Protein AF-A0A844MIB3-F1 (afdb_monomer_lite)

Radius of gyration: 24.52 Å; chains: 1; bounding box: 45×28×75 Å

Foldseek 3Di:
DDWKKKKKKKFPKWKFAPVHPDIDDDDIDMDIDTPPDDDDDDDDDDPRPHDMDIDTDMDIDIPDDPDPDDPDDDDDDDDDPPPPPPPPDPVNVVVVVVVVVVVVVVVVVVVD

Structure (mmCIF, N/CA/C/O backbone):
data_AF-A0A844MIB3-F1
#
_entry.id   AF-A0A844MIB3-F1
#
loop_
_atom_site.group_PDB
_atom_site.id
_atom_site.type_symbol
_atom_site.label_atom_id
_atom_site.label_alt_id
_atom_site.label_comp_id
_atom_site.label_asym_id
_atom_site.label_entity_id
_atom_site.label_seq_id
_atom_site.pdbx_PDB_ins_code
_atom_site.Cartn_x
_atom_site.Cartn_y
_atom_site.Cartn_z
_atom_site.occupancy
_atom_site.B_iso_or_equiv
_atom_site.auth_seq_id
_atom_site.auth_comp_id
_atom_site.auth_asym_id
_atom_site.auth_atom_id
_atom_site.pdbx_PDB_model_num
ATOM 1 N N . MET A 1 1 ? 22.472 7.665 -23.295 1.00 45.53 1 MET A N 1
ATOM 2 C CA . MET A 1 1 ? 21.955 7.874 -21.925 1.00 45.53 1 MET A CA 1
ATOM 3 C C . MET A 1 1 ? 20.709 7.015 -21.770 1.00 45.53 1 MET A C 1
ATOM 5 O O . MET A 1 1 ? 19.685 7.344 -22.356 1.00 45.53 1 MET A O 1
ATOM 9 N N . LEU A 1 2 ? 20.836 5.861 -21.110 1.00 48.91 2 LEU A N 1
ATOM 10 C CA . LEU A 1 2 ? 19.750 4.889 -20.956 1.00 48.91 2 LEU A CA 1
ATOM 11 C C . LEU A 1 2 ? 18.713 5.464 -19.976 1.00 48.91 2 LEU A C 1
ATOM 13 O O . LEU A 1 2 ? 19.056 5.804 -18.843 1.00 48.91 2 LEU A O 1
ATOM 17 N N . ARG A 1 3 ? 17.465 5.656 -20.417 1.00 53.91 3 ARG A N 1
ATOM 18 C CA . ARG A 1 3 ? 16.380 6.101 -19.532 1.00 53.91 3 ARG A CA 1
ATOM 19 C C . ARG A 1 3 ? 15.891 4.890 -18.749 1.00 53.91 3 ARG A C 1
ATOM 21 O O . ARG A 1 3 ? 15.080 4.135 -19.262 1.00 53.91 3 ARG A O 1
ATOM 28 N N . ILE A 1 4 ? 16.361 4.742 -17.515 1.00 58.25 4 ILE A N 1
ATOM 29 C CA . ILE A 1 4 ? 15.791 3.787 -16.563 1.00 58.25 4 ILE A CA 1
ATOM 30 C C . ILE A 1 4 ? 14.312 4.145 -16.374 1.00 58.25 4 ILE A C 1
ATOM 32 O O . ILE A 1 4 ? 14.000 5.237 -15.884 1.00 58.25 4 ILE A O 1
ATOM 36 N N . LYS A 1 5 ? 13.418 3.247 -16.790 1.00 68.06 5 LYS A N 1
ATOM 37 C CA . LYS A 1 5 ? 11.978 3.352 -16.559 1.00 68.06 5 LYS A CA 1
ATOM 38 C C . LYS A 1 5 ? 11.560 2.260 -15.590 1.00 68.06 5 LYS A C 1
ATOM 40 O O . LYS A 1 5 ? 11.614 1.072 -15.895 1.00 68.06 5 LYS A O 1
ATOM 45 N N . ASN A 1 6 ? 11.133 2.697 -14.418 1.00 79.31 6 ASN A N 1
ATOM 46 C CA . ASN A 1 6 ? 10.541 1.850 -13.404 1.00 79.31 6 ASN A CA 1
ATOM 47 C C . ASN A 1 6 ? 9.037 2.124 -13.404 1.00 79.31 6 ASN A C 1
ATOM 49 O O . ASN A 1 6 ? 8.635 3.284 -13.477 1.00 79.31 6 ASN A O 1
ATOM 53 N N . ALA A 1 7 ?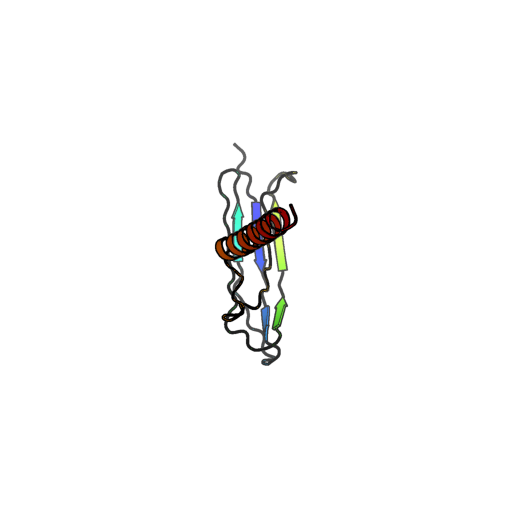 8.198 1.096 -13.323 1.00 81.19 7 ALA A N 1
ATOM 54 C CA . ALA A 1 7 ? 6.751 1.294 -13.273 1.00 81.19 7 ALA A CA 1
ATOM 55 C C . ALA A 1 7 ? 6.098 0.437 -12.192 1.00 81.19 7 ALA A C 1
ATOM 57 O O . ALA A 1 7 ? 6.483 -0.715 -11.988 1.00 81.19 7 ALA A O 1
ATOM 58 N N . VAL A 1 8 ? 5.074 0.994 -11.544 1.00 85.69 8 VAL A N 1
ATOM 59 C CA . VAL A 1 8 ? 4.122 0.250 -10.713 1.00 85.69 8 VAL A CA 1
ATOM 60 C C . VAL A 1 8 ? 2.750 0.356 -11.357 1.00 85.69 8 VAL A C 1
ATOM 62 O O . VAL A 1 8 ? 2.296 1.446 -11.689 1.00 85.69 8 VAL A O 1
ATOM 65 N N . LYS A 1 9 ? 2.069 -0.778 -11.515 1.00 88.00 9 LYS A N 1
ATOM 66 C CA . LYS A 1 9 ? 0.682 -0.847 -11.972 1.00 88.00 9 LYS A CA 1
ATOM 67 C C . LYS A 1 9 ? -0.165 -1.574 -10.939 1.00 88.00 9 LYS A C 1
ATOM 69 O O . LYS A 1 9 ? 0.157 -2.696 -10.551 1.00 88.00 9 LYS A O 1
ATOM 74 N N . LEU A 1 10 ? -1.260 -0.949 -10.529 1.00 89.06 10 LEU A N 1
ATOM 75 C CA . LEU A 1 10 ? -2.327 -1.567 -9.756 1.00 89.06 10 LEU A CA 1
ATOM 76 C C . LEU A 1 10 ? -3.491 -1.869 -10.696 1.00 89.06 10 LEU A C 1
ATOM 78 O O . LEU A 1 10 ? -3.996 -0.980 -11.380 1.00 89.06 10 LEU A O 1
ATOM 82 N N . THR A 1 11 ? -3.903 -3.130 -10.739 1.00 91.56 11 THR A N 1
ATOM 83 C CA . THR A 1 11 ? -4.968 -3.619 -11.624 1.00 91.56 11 THR A CA 1
ATOM 84 C C . THR A 1 11 ? -5.928 -4.517 -10.863 1.00 91.56 11 THR A C 1
ATOM 86 O O . THR A 1 11 ? -5.599 -4.997 -9.776 1.00 91.56 11 THR A O 1
ATOM 89 N N . ASP A 1 12 ? -7.119 -4.736 -11.418 1.00 91.56 12 ASP A N 1
ATOM 90 C CA . ASP A 1 12 ? -8.156 -5.591 -10.827 1.00 91.56 12 ASP A CA 1
ATOM 91 C C . ASP A 1 12 ? -8.503 -5.192 -9.379 1.00 91.56 12 ASP A C 1
ATOM 93 O O . ASP A 1 12 ? -8.784 -6.043 -8.532 1.00 91.56 12 ASP A O 1
ATOM 97 N N . LEU A 1 13 ? -8.442 -3.891 -9.071 1.00 90.19 13 LEU A N 1
ATOM 98 C CA . LEU A 1 13 ? -8.741 -3.382 -7.739 1.00 90.19 13 LEU A CA 1
ATOM 99 C C . LEU A 1 13 ? -10.247 -3.484 -7.470 1.00 90.19 13 LEU A C 1
ATOM 101 O O . LEU A 1 13 ? -11.050 -2.794 -8.095 1.00 90.19 13 LEU A O 1
ATOM 105 N N . LEU A 1 14 ? -10.637 -4.337 -6.528 1.00 91.06 14 LEU A N 1
ATOM 106 C CA . LEU A 1 14 ? -12.020 -4.517 -6.101 1.00 91.06 14 LEU A CA 1
ATOM 107 C C . LEU A 1 14 ? -12.150 -4.252 -4.603 1.00 91.06 14 LEU A C 1
ATOM 109 O O . LEU A 1 14 ? -11.429 -4.820 -3.780 1.00 91.06 14 LEU A O 1
ATOM 113 N N . PHE A 1 15 ? -13.108 -3.399 -4.263 1.00 89.75 15 PHE A N 1
ATOM 114 C CA . PHE A 1 15 ? -13.484 -3.068 -2.898 1.00 89.75 15 PHE A CA 1
ATOM 115 C C . PHE A 1 15 ? -14.818 -3.719 -2.540 1.00 89.75 15 PHE A C 1
ATOM 117 O O . PHE A 1 15 ? -15.806 -3.542 -3.247 1.00 89.75 15 PHE A O 1
ATOM 124 N N . TYR A 1 16 ? -14.862 -4.420 -1.414 1.00 90.06 16 TYR A N 1
ATOM 125 C CA . TYR A 1 16 ? -16.069 -5.022 -0.862 1.00 90.06 16 TYR A CA 1
ATOM 126 C C . TYR A 1 16 ? -16.292 -4.485 0.544 1.00 90.06 16 TYR A C 1
ATOM 128 O O . TYR A 1 16 ? -15.399 -4.575 1.387 1.00 90.06 16 TYR A O 1
ATOM 136 N N . GLU A 1 17 ? -17.484 -3.974 0.818 1.00 88.06 17 GLU A N 1
ATOM 137 C CA . GLU A 1 17 ? -17.901 -3.645 2.179 1.00 88.06 17 GLU A CA 1
ATOM 138 C C . GLU A 1 17 ? -18.692 -4.827 2.743 1.00 88.06 17 GLU A C 1
ATOM 140 O O . GLU A 1 17 ? -19.528 -5.396 2.057 1.00 88.06 17 GLU A O 1
ATOM 145 N N . SER A 1 18 ? -18.463 -5.219 3.993 1.00 82.44 18 SER A N 1
ATOM 146 C CA . SER A 1 18 ? -19.139 -6.370 4.614 1.00 82.44 18 SER A CA 1
ATOM 147 C C . SER A 1 18 ? -20.666 -6.210 4.618 1.00 82.44 18 SER A C 1
ATOM 149 O O . SER A 1 18 ? -21.399 -7.182 4.467 1.00 82.44 18 SER A O 1
ATOM 151 N N . ALA A 1 19 ? -21.148 -4.966 4.706 1.00 77.88 19 ALA A N 1
ATOM 152 C CA . ALA A 1 19 ? -22.568 -4.632 4.627 1.00 77.88 19 ALA A CA 1
ATOM 153 C C . ALA A 1 19 ? -23.158 -4.736 3.204 1.00 77.88 19 ALA A C 1
ATOM 155 O O . ALA A 1 19 ? -24.378 -4.736 3.054 1.00 77.88 19 ALA A O 1
ATOM 156 N N . ASN A 1 20 ? -22.323 -4.808 2.160 1.00 69.44 20 ASN A N 1
ATOM 157 C CA . ASN A 1 20 ? -22.750 -4.862 0.767 1.00 69.44 20 ASN A CA 1
ATOM 158 C C . ASN A 1 20 ? -21.960 -5.924 -0.011 1.00 69.44 20 ASN A C 1
ATOM 160 O O . ASN A 1 20 ? -20.799 -5.739 -0.368 1.00 69.44 20 ASN A O 1
ATOM 164 N N . SER A 1 21 ? -22.623 -7.030 -0.347 1.00 68.06 21 SER A N 1
ATOM 165 C CA . SER A 1 21 ? -22.017 -8.129 -1.107 1.00 68.06 21 SER A CA 1
ATOM 166 C C . SER A 1 21 ? -21.624 -7.753 -2.544 1.00 68.06 21 SER A C 1
ATOM 168 O O . SER A 1 21 ? -20.985 -8.555 -3.226 1.00 68.06 21 SER A O 1
ATOM 170 N N . GLN A 1 22 ? -21.981 -6.558 -3.026 1.00 78.56 22 GLN A N 1
ATOM 171 C CA . GLN A 1 22 ? -21.560 -6.067 -4.333 1.00 78.56 22 GLN A CA 1
ATOM 172 C C . GLN A 1 22 ? -20.195 -5.381 -4.256 1.00 78.56 22 GLN A C 1
ATOM 174 O O . GLN A 1 22 ? -20.030 -4.324 -3.645 1.00 78.56 22 GLN A O 1
ATOM 179 N N . GLY A 1 23 ? -19.211 -5.986 -4.922 1.00 81.62 23 GLY A N 1
ATOM 180 C CA . GLY A 1 23 ? -17.892 -5.391 -5.095 1.00 81.62 23 GLY A CA 1
ATOM 181 C C . GLY A 1 23 ? -17.950 -4.145 -5.977 1.00 81.62 23 GLY A C 1
ATOM 182 O O . GLY A 1 23 ? -18.623 -4.128 -7.007 1.00 81.62 23 GLY A O 1
ATOM 183 N N . LYS A 1 24 ? -17.212 -3.106 -5.591 1.00 88.25 24 LYS A N 1
ATOM 184 C CA . LYS A 1 24 ? -16.971 -1.914 -6.403 1.00 88.25 24 LYS A CA 1
ATOM 185 C C . LYS A 1 24 ? -15.598 -2.008 -7.050 1.00 88.25 24 LYS A C 1
ATOM 187 O O . LYS A 1 24 ? -14.591 -2.110 -6.351 1.00 88.25 24 LYS A O 1
ATOM 192 N N . ALA A 1 25 ? -15.567 -1.950 -8.377 1.00 89.38 25 ALA A N 1
ATOM 193 C CA . ALA A 1 25 ? -14.321 -1.830 -9.116 1.00 89.38 25 ALA A CA 1
ATOM 194 C C . ALA A 1 25 ? -13.718 -0.435 -8.897 1.00 89.38 25 ALA A C 1
ATOM 196 O O . ALA A 1 25 ? -14.413 0.580 -8.990 1.00 89.38 25 ALA A O 1
ATOM 197 N N . ILE A 1 26 ? -12.425 -0.399 -8.607 1.00 87.88 26 ILE A N 1
ATOM 198 C CA . ILE A 1 26 ? -11.600 0.804 -8.596 1.00 87.88 26 ILE A CA 1
ATOM 199 C C . ILE A 1 26 ? -10.816 0.800 -9.911 1.00 87.88 26 ILE A C 1
ATOM 201 O O . ILE A 1 26 ? -10.398 -0.255 -10.389 1.00 87.88 26 ILE A O 1
ATOM 205 N N . ALA A 1 27 ? -10.647 1.975 -10.516 1.00 87.06 27 ALA A N 1
ATOM 206 C CA . ALA A 1 27 ? -9.888 2.108 -11.753 1.00 87.06 27 ALA A CA 1
ATOM 207 C C . ALA A 1 27 ? -8.450 1.584 -11.591 1.00 87.06 27 ALA A C 1
ATOM 209 O O . ALA A 1 27 ? -7.888 1.589 -10.496 1.00 87.06 27 ALA A O 1
ATOM 210 N N . ASN A 1 28 ? -7.850 1.156 -12.700 1.00 87.19 28 ASN A N 1
ATOM 211 C CA . ASN A 1 28 ? -6.437 0.796 -12.720 1.00 87.19 28 ASN A CA 1
ATOM 212 C C . ASN A 1 28 ? -5.585 2.050 -12.493 1.00 87.19 28 ASN A C 1
ATOM 214 O O . ASN A 1 28 ? -5.882 3.106 -13.051 1.00 87.19 28 ASN A O 1
ATOM 218 N N . LEU A 1 29 ? -4.512 1.916 -11.716 1.00 85.25 29 LEU A N 1
ATOM 219 C CA . LEU A 1 29 ? -3.530 2.978 -11.504 1.00 85.25 29 LEU A CA 1
ATOM 220 C C . LEU A 1 29 ? -2.178 2.554 -12.062 1.00 85.25 29 LEU A C 1
ATOM 222 O O . LEU A 1 29 ? -1.798 1.384 -11.983 1.00 85.25 29 LEU A O 1
ATOM 226 N N . SER A 1 30 ? -1.440 3.509 -12.614 1.00 85.06 30 SER A N 1
ATOM 227 C CA . SER A 1 30 ? -0.085 3.285 -13.098 1.00 85.06 30 SER A CA 1
ATOM 228 C C . SER A 1 30 ? 0.781 4.494 -12.801 1.00 85.06 30 SER A C 1
ATOM 230 O O . SER A 1 30 ? 0.484 5.575 -13.301 1.00 85.06 30 SER A O 1
ATOM 232 N N . SER A 1 31 ? 1.874 4.260 -12.087 1.00 81.62 31 SER A N 1
ATOM 233 C CA . SER A 1 31 ? 2.879 5.266 -11.776 1.00 81.62 31 SER A CA 1
ATOM 234 C C . SER A 1 31 ? 4.209 4.886 -12.414 1.00 81.62 31 SER A C 1
ATOM 236 O O . SER A 1 31 ? 4.558 3.701 -12.504 1.00 81.62 31 SER A O 1
ATOM 238 N N . PHE A 1 32 ? 4.954 5.895 -12.858 1.00 77.88 32 PHE A N 1
ATOM 239 C CA . PHE A 1 32 ? 6.239 5.726 -13.527 1.00 77.88 32 PHE A CA 1
ATOM 240 C C . PHE A 1 32 ? 7.308 6.546 -12.812 1.00 77.88 32 PHE A C 1
ATOM 242 O O . PHE A 1 32 ? 7.180 7.755 -12.651 1.00 77.88 32 PHE A O 1
ATOM 249 N N . GLY A 1 33 ? 8.392 5.883 -12.423 1.00 71.38 33 GLY A N 1
ATOM 250 C CA . GLY A 1 33 ? 9.586 6.519 -11.886 1.00 71.38 33 GLY A CA 1
ATOM 251 C C . GLY A 1 33 ? 10.703 6.547 -12.922 1.00 71.38 33 GLY A C 1
ATOM 252 O O . GLY A 1 33 ? 10.935 5.568 -13.638 1.00 71.38 33 GLY A O 1
ATOM 253 N N . THR A 1 34 ? 11.440 7.652 -12.964 1.00 69.44 34 THR A N 1
ATOM 254 C CA . THR A 1 34 ? 12.733 7.735 -13.660 1.00 69.44 34 THR A CA 1
ATOM 255 C C . THR A 1 34 ? 13.839 8.024 -12.651 1.00 69.44 34 THR A C 1
ATOM 257 O O . THR A 1 34 ? 13.571 8.345 -11.496 1.00 69.44 34 THR A O 1
ATOM 260 N N . ALA A 1 35 ? 15.103 7.972 -13.078 1.00 65.19 35 ALA A N 1
ATOM 261 C CA . ALA A 1 35 ? 16.233 8.340 -12.218 1.00 65.19 35 ALA A CA 1
ATOM 262 C C . ALA A 1 35 ? 16.141 9.771 -11.639 1.00 65.19 35 ALA A C 1
ATOM 264 O O . ALA A 1 35 ? 16.796 10.071 -10.647 1.00 65.19 35 ALA A O 1
ATOM 265 N N . THR A 1 36 ? 15.338 10.651 -12.245 1.00 66.81 36 THR A N 1
ATOM 266 C CA . THR A 1 36 ? 15.207 12.065 -11.865 1.00 66.81 36 THR A CA 1
ATOM 267 C C . THR A 1 36 ? 13.799 12.445 -11.406 1.00 66.81 36 THR A C 1
ATOM 269 O O . THR A 1 36 ? 13.552 13.620 -11.152 1.00 66.81 36 THR A O 1
ATOM 272 N N . SER A 1 37 ? 12.856 11.499 -11.345 1.00 68.12 37 SER A N 1
ATOM 273 C CA . SER A 1 37 ? 11.478 11.785 -10.934 1.00 68.12 37 SER A CA 1
ATOM 274 C C . SER A 1 37 ? 10.870 10.625 -10.154 1.00 68.12 37 SER A C 1
ATOM 276 O O . SER A 1 37 ? 10.943 9.469 -10.575 1.00 68.12 37 SER A O 1
ATOM 278 N N . SER A 1 38 ? 10.277 10.957 -9.010 1.00 68.44 38 SER A N 1
ATOM 279 C CA . SER A 1 38 ? 9.464 10.057 -8.201 1.00 68.44 38 SER A CA 1
ATOM 280 C C . SER A 1 38 ? 8.016 10.513 -8.289 1.00 68.44 38 SER A C 1
ATOM 282 O O . SER A 1 38 ? 7.717 11.661 -7.961 1.00 68.44 38 SER A O 1
ATOM 284 N N . ASP A 1 39 ? 7.141 9.615 -8.715 1.00 71.19 39 ASP A N 1
ATOM 285 C CA . ASP A 1 39 ? 5.701 9.826 -8.729 1.00 71.19 39 ASP A CA 1
ATOM 286 C C . ASP A 1 39 ? 5.054 9.023 -7.586 1.00 71.19 39 ASP A C 1
ATOM 288 O O . ASP A 1 39 ? 5.584 7.996 -7.151 1.00 71.19 39 ASP A O 1
ATOM 292 N N . THR A 1 40 ? 3.977 9.542 -7.000 1.00 74.31 40 THR A N 1
ATOM 293 C CA . THR A 1 40 ? 3.290 8.909 -5.865 1.00 74.31 40 THR A CA 1
ATOM 294 C C . THR A 1 40 ? 1.791 9.070 -6.018 1.00 74.31 40 THR A C 1
ATOM 296 O O . THR A 1 40 ? 1.236 10.140 -5.772 1.00 74.31 40 THR A O 1
ATOM 299 N N . ASP A 1 41 ? 1.139 7.960 -6.343 1.00 76.88 41 ASP A N 1
ATOM 300 C CA . ASP A 1 41 ? -0.307 7.891 -6.466 1.00 76.88 41 ASP A CA 1
ATOM 301 C C . ASP A 1 41 ? -0.979 7.461 -5.157 1.00 76.88 41 ASP A C 1
ATOM 303 O O . ASP A 1 41 ? -0.546 6.519 -4.486 1.00 76.88 41 ASP A O 1
ATOM 307 N N . TYR A 1 42 ? -2.098 8.110 -4.825 1.00 77.62 42 TYR A N 1
ATOM 308 C CA . TYR A 1 42 ? -2.903 7.797 -3.644 1.00 77.62 42 TYR A CA 1
ATOM 309 C C . TYR A 1 42 ? -4.306 7.330 -4.029 1.00 77.62 42 TYR A C 1
ATOM 311 O O . TYR A 1 42 ? -5.022 8.000 -4.770 1.00 77.62 42 TYR A O 1
ATOM 319 N N . ILE A 1 43 ? -4.741 6.215 -3.435 1.00 80.25 43 ILE A N 1
ATOM 320 C CA . ILE A 1 43 ? -6.137 5.767 -3.475 1.00 80.25 43 ILE A CA 1
ATOM 321 C C . ILE A 1 43 ? -6.746 6.010 -2.100 1.00 80.25 43 ILE A C 1
ATOM 323 O O . ILE A 1 43 ? -6.409 5.332 -1.128 1.00 80.25 43 ILE A O 1
ATOM 327 N N . GLN A 1 44 ? -7.661 6.973 -2.014 1.00 83.25 44 GLN A N 1
ATOM 328 C CA . GLN A 1 44 ? -8.396 7.241 -0.785 1.00 83.25 44 GLN A CA 1
ATOM 329 C C . GLN A 1 44 ? -9.728 6.489 -0.782 1.00 83.25 44 GLN A C 1
ATOM 331 O O . GLN A 1 44 ? -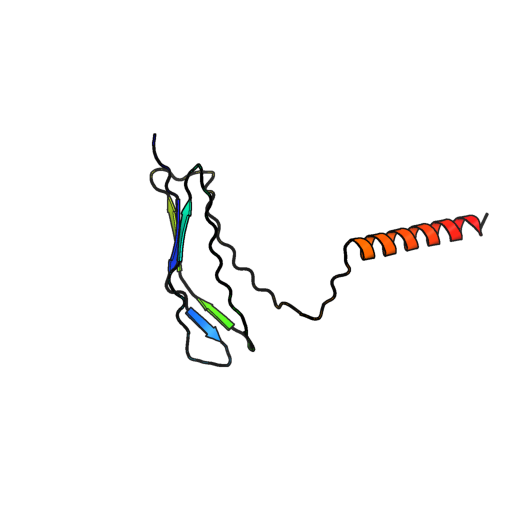10.627 6.777 -1.570 1.00 83.25 44 GLN A O 1
ATOM 336 N N . LEU A 1 45 ? -9.879 5.570 0.170 1.00 80.50 45 LEU A N 1
ATOM 337 C CA . LEU A 1 45 ? -11.160 4.949 0.497 1.00 80.50 45 LEU A CA 1
ATOM 338 C C . LEU A 1 45 ? -11.742 5.650 1.729 1.00 80.50 45 LEU A C 1
ATOM 340 O O . LEU A 1 45 ? -11.051 5.840 2.728 1.00 80.50 45 LEU A O 1
ATOM 344 N N . SER A 1 46 ? -13.001 6.080 1.656 1.00 80.81 46 SER A N 1
ATOM 345 C CA . SER A 1 46 ? -13.665 6.825 2.732 1.00 80.81 46 SER A CA 1
ATOM 346 C C . SER A 1 46 ? -15.109 6.370 2.915 1.00 80.81 46 SER A C 1
ATOM 348 O O . SER A 1 46 ? -15.653 5.669 2.064 1.00 80.81 46 SER A O 1
ATOM 350 N N . LYS A 1 47 ? -15.725 6.779 4.034 1.00 79.69 47 LYS A N 1
ATOM 351 C CA . LYS A 1 47 ? -17.11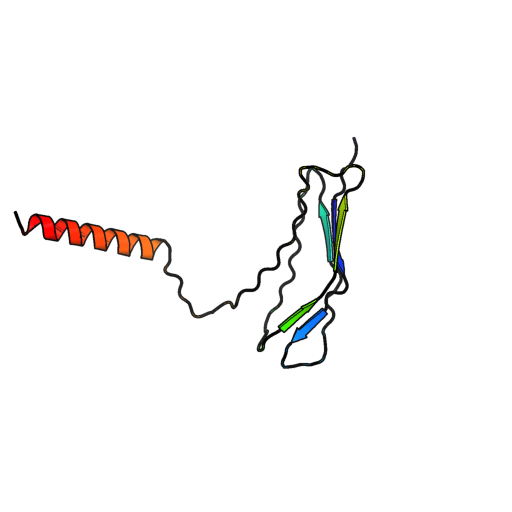1 6.433 4.402 1.00 79.69 47 LYS A CA 1
ATOM 352 C C . LYS A 1 47 ? -17.360 4.921 4.511 1.00 79.69 47 LYS A C 1
ATOM 354 O O . LYS A 1 47 ? -18.457 4.456 4.235 1.00 79.69 47 LYS A O 1
ATOM 359 N N . ILE A 1 48 ? -16.340 4.177 4.929 1.00 79.06 48 ILE A N 1
ATOM 360 C CA . ILE A 1 48 ? -16.445 2.746 5.206 1.00 79.06 48 ILE A CA 1
ATOM 361 C C . ILE A 1 48 ? -17.092 2.588 6.585 1.00 79.06 48 ILE A C 1
ATOM 363 O O . ILE A 1 48 ? -16.553 3.080 7.577 1.00 79.06 48 ILE A O 1
ATOM 367 N N . SER A 1 49 ? -18.262 1.958 6.629 1.00 79.50 49 SER A N 1
ATOM 368 C CA . SER A 1 49 ? -19.101 1.847 7.829 1.00 79.50 49 SER A CA 1
ATOM 369 C C . SER A 1 49 ? -19.045 0.466 8.487 1.00 79.50 49 SER A C 1
ATOM 371 O O . SER A 1 49 ? -19.362 0.332 9.668 1.00 79.50 49 SER A O 1
ATOM 373 N N . ALA A 1 50 ? -18.594 -0.548 7.746 1.00 82.12 50 ALA A N 1
ATOM 374 C CA . ALA A 1 50 ? -18.419 -1.921 8.210 1.00 82.12 50 ALA A CA 1
ATOM 375 C C . ALA A 1 50 ? -17.004 -2.446 7.902 1.00 82.12 50 ALA A C 1
ATOM 377 O O . ALA A 1 50 ? -16.191 -1.766 7.279 1.00 82.12 50 ALA A O 1
ATOM 378 N N . GLY A 1 51 ? -16.691 -3.680 8.316 1.00 84.81 51 GLY A N 1
ATOM 379 C CA . GLY A 1 51 ? -15.470 -4.351 7.851 1.00 84.81 51 GLY A CA 1
ATOM 380 C C . GLY A 1 51 ? -15.415 -4.377 6.319 1.00 84.81 51 GLY A C 1
ATOM 381 O O . GLY A 1 51 ? -16.458 -4.424 5.673 1.00 84.81 51 GLY A O 1
ATOM 382 N N . PHE A 1 52 ? -14.228 -4.333 5.721 1.00 88.19 52 PHE A N 1
ATOM 383 C CA . PHE A 1 52 ? -14.081 -4.307 4.265 1.00 88.19 52 PHE A CA 1
ATOM 384 C C . PHE A 1 52 ? -12.980 -5.254 3.790 1.00 88.19 52 PHE A C 1
ATOM 386 O O . PHE A 1 52 ? -12.094 -5.639 4.552 1.00 88.19 52 PHE A O 1
ATOM 393 N N . LYS A 1 53 ? -13.030 -5.610 2.506 1.00 88.62 53 LYS A N 1
ATOM 394 C CA . LYS A 1 53 ? -12.008 -6.384 1.803 1.00 88.62 53 LYS A CA 1
ATOM 395 C C . LYS A 1 53 ? -11.582 -5.613 0.558 1.00 88.62 53 LYS A C 1
ATOM 397 O O . LYS A 1 53 ? -12.419 -5.255 -0.265 1.00 88.62 53 LYS A O 1
ATOM 402 N N . LEU A 1 54 ? -10.282 -5.371 0.424 1.00 89.12 54 LEU A N 1
ATOM 403 C CA . LEU A 1 54 ? -9.668 -4.796 -0.772 1.00 89.12 54 LEU A CA 1
ATOM 404 C C . LEU A 1 54 ? -8.821 -5.878 -1.444 1.00 89.12 54 LEU A C 1
ATOM 406 O O . LEU A 1 54 ? -7.945 -6.460 -0.808 1.00 89.12 54 LEU A O 1
ATOM 410 N N . THR A 1 55 ? -9.092 -6.159 -2.714 1.00 89.69 55 THR A N 1
ATOM 411 C CA . THR A 1 55 ? -8.317 -7.102 -3.531 1.00 89.69 55 THR A CA 1
ATOM 412 C C . THR A 1 55 ? -7.791 -6.415 -4.772 1.00 89.69 55 THR A C 1
ATOM 414 O O . THR A 1 55 ? -8.405 -5.470 -5.246 1.00 89.69 55 THR A O 1
ATOM 417 N N . GLY A 1 56 ? -6.689 -6.913 -5.320 1.00 90.31 56 GLY A N 1
ATOM 418 C CA . GLY A 1 56 ? -6.168 -6.478 -6.608 1.00 90.31 56 GLY A CA 1
ATOM 419 C C . GLY A 1 56 ? -4.822 -7.110 -6.906 1.00 90.31 56 GLY A C 1
ATOM 420 O O . GLY A 1 56 ? -4.340 -7.961 -6.155 1.00 90.31 56 GLY A O 1
ATOM 421 N N . LYS A 1 57 ? -4.223 -6.686 -8.012 1.00 91.00 57 LYS A N 1
ATOM 422 C CA . LYS A 1 57 ? -2.910 -7.128 -8.474 1.00 91.00 57 LYS A CA 1
ATOM 423 C C . L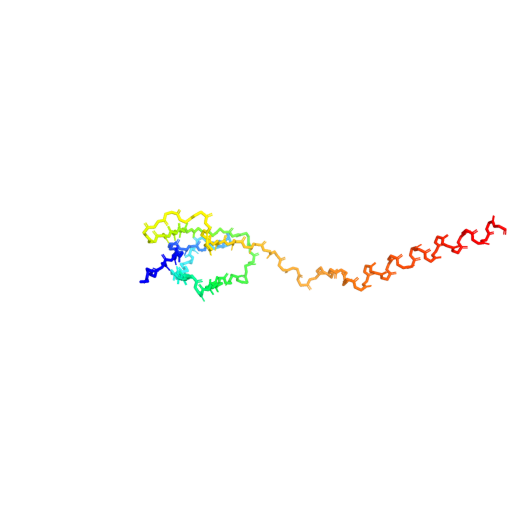YS A 1 57 ? -1.971 -5.938 -8.558 1.00 91.00 57 LYS A C 1
ATOM 425 O O . LYS A 1 57 ? -2.323 -4.903 -9.122 1.00 91.00 57 LYS A O 1
ATOM 430 N N . VAL A 1 58 ? -0.764 -6.118 -8.034 1.00 87.88 58 VAL A N 1
ATOM 431 C CA . VAL A 1 58 ? 0.337 -5.164 -8.170 1.00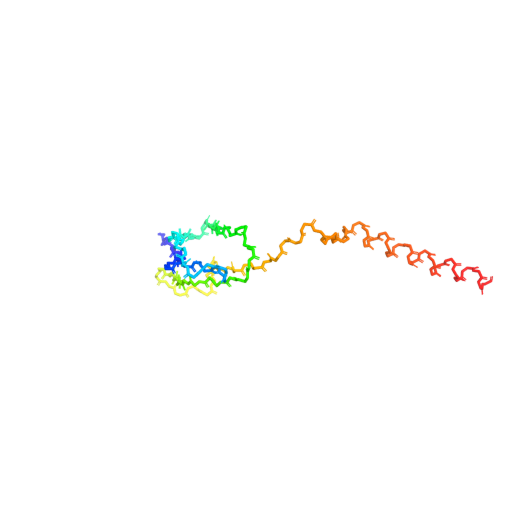 87.88 58 VAL A CA 1
ATOM 432 C C . VAL A 1 58 ? 1.370 -5.770 -9.106 1.00 87.88 58 VAL A C 1
ATOM 434 O O . VAL A 1 58 ? 1.859 -6.870 -8.859 1.00 87.88 58 VAL A O 1
ATOM 437 N N . ALA A 1 59 ? 1.700 -5.050 -10.172 1.00 87.69 59 ALA A N 1
ATOM 438 C CA . ALA A 1 59 ? 2.787 -5.385 -11.075 1.00 87.69 59 ALA A CA 1
ATOM 439 C C . ALA A 1 59 ? 3.857 -4.297 -10.990 1.00 87.69 59 ALA A C 1
ATOM 441 O O . ALA A 1 59 ? 3.561 -3.115 -11.156 1.00 87.69 59 ALA A O 1
ATOM 442 N N . MET A 1 60 ? 5.097 -4.706 -10.737 1.00 85.00 60 MET A N 1
ATOM 443 C CA . MET A 1 60 ? 6.264 -3.831 -10.792 1.00 85.00 60 MET A CA 1
ATOM 444 C C . MET A 1 60 ? 7.151 -4.272 -11.946 1.00 85.00 60 MET A C 1
ATOM 446 O O .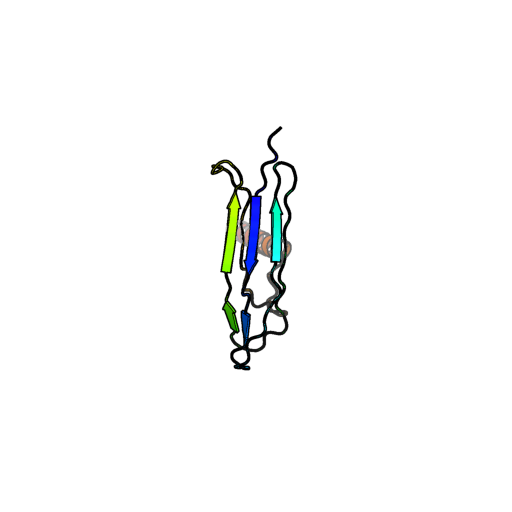 MET A 1 60 ? 7.372 -5.471 -12.122 1.00 85.00 60 MET A O 1
ATOM 450 N N . SER A 1 61 ? 7.646 -3.317 -12.725 1.00 82.44 61 SER A N 1
ATOM 451 C CA . SER A 1 61 ? 8.545 -3.591 -13.844 1.00 82.44 61 SER A CA 1
ATOM 452 C C . SER A 1 61 ? 9.768 -2.687 -13.810 1.00 82.44 61 SER A C 1
ATOM 454 O O . SER A 1 61 ? 9.660 -1.490 -13.531 1.00 82.44 61 SER A O 1
ATOM 456 N N . TRP A 1 62 ? 10.904 -3.281 -14.164 1.00 78.44 62 TRP A N 1
ATOM 457 C CA . TRP A 1 62 ? 12.198 -2.636 -14.350 1.00 78.44 62 TRP A CA 1
ATOM 458 C C . TRP A 1 62 ? 12.625 -2.900 -15.788 1.00 78.44 62 TRP A C 1
ATOM 460 O O . TRP A 1 62 ? 12.729 -4.063 -16.180 1.00 78.44 62 TRP A O 1
ATOM 470 N N . GLU A 1 63 ? 12.819 -1.851 -16.580 1.00 72.00 63 GLU A N 1
ATOM 471 C CA . GLU A 1 63 ? 13.403 -2.005 -17.911 1.00 72.00 63 GLU A CA 1
ATOM 472 C C . GLU A 1 63 ? 14.940 -2.061 -17.785 1.00 72.00 63 GLU A C 1
ATOM 474 O O . GLU A 1 63 ? 15.567 -1.212 -17.150 1.00 72.00 63 GLU A O 1
ATOM 479 N N . ASP A 1 64 ? 15.509 -3.108 -18.383 1.00 60.66 64 ASP A N 1
ATOM 480 C CA . ASP A 1 64 ? 16.916 -3.331 -18.740 1.00 60.66 64 ASP A CA 1
ATOM 481 C C . ASP A 1 64 ? 17.918 -3.852 -17.696 1.00 60.66 64 ASP A C 1
ATOM 483 O O . ASP A 1 64 ? 18.743 -4.671 -18.085 1.00 60.66 64 ASP A O 1
ATOM 487 N N . GLU A 1 65 ? 17.833 -3.552 -16.396 1.00 58.31 65 GLU A N 1
ATOM 488 C CA . GLU A 1 65 ? 18.643 -4.253 -15.375 1.00 58.31 65 GLU A CA 1
ATOM 489 C C . GLU A 1 65 ? 17.919 -4.311 -14.022 1.00 58.31 65 GLU A C 1
ATOM 491 O O . GLU A 1 65 ? 17.264 -3.356 -13.601 1.00 58.31 65 GLU A O 1
ATOM 496 N N . ARG A 1 66 ? 18.024 -5.440 -13.305 1.00 55.94 66 ARG A N 1
ATOM 497 C CA . ARG A 1 66 ? 17.492 -5.582 -11.939 1.00 55.94 66 ARG A CA 1
ATOM 498 C C . ARG A 1 66 ? 18.269 -4.645 -11.010 1.00 55.94 66 ARG A C 1
ATOM 500 O O . ARG A 1 66 ? 19.300 -5.020 -10.461 1.00 55.94 66 ARG A O 1
ATOM 507 N N . LEU A 1 67 ? 17.773 -3.423 -10.843 1.00 55.94 67 LEU A N 1
ATOM 508 C CA . LEU A 1 67 ? 18.387 -2.407 -9.992 1.00 55.94 67 LEU A CA 1
ATOM 509 C C . LEU A 1 67 ? 18.458 -2.908 -8.544 1.00 55.94 67 LEU A C 1
ATOM 511 O O . LEU A 1 67 ? 17.434 -3.262 -7.959 1.00 55.94 67 LEU A O 1
ATOM 515 N N . SER A 1 68 ? 19.645 -2.871 -7.930 1.00 57.03 68 SER A N 1
ATOM 516 C CA . SER A 1 68 ? 19.803 -3.131 -6.487 1.00 57.03 68 SER A CA 1
ATOM 517 C C . SER A 1 68 ? 19.192 -2.023 -5.607 1.00 57.03 68 SER A C 1
ATOM 519 O O . SER A 1 68 ? 19.128 -2.172 -4.390 1.00 57.03 68 SER A O 1
ATOM 521 N N . GLN A 1 69 ? 18.715 -0.929 -6.221 1.00 60.09 69 GLN A N 1
ATOM 522 C CA . GLN A 1 69 ? 18.148 0.260 -5.575 1.00 60.09 69 GLN A CA 1
ATOM 523 C C . GLN A 1 69 ? 16.878 0.750 -6.291 1.00 60.09 69 GLN A C 1
ATOM 525 O O . GLN A 1 69 ? 16.764 1.909 -6.688 1.00 60.09 69 GLN A O 1
ATOM 530 N N . SER A 1 70 ? 15.909 -0.137 -6.522 1.00 57.84 70 SER A N 1
ATOM 531 C CA . SER A 1 70 ? 14.644 0.285 -7.117 1.00 57.84 70 SER A CA 1
ATOM 532 C C . SER A 1 70 ? 13.872 1.214 -6.179 1.00 57.84 70 SER A C 1
ATOM 534 O O . SER A 1 70 ? 13.356 0.764 -5.159 1.00 57.84 70 SER A O 1
ATOM 536 N N . ASN A 1 71 ? 13.700 2.480 -6.557 1.00 65.94 71 ASN A N 1
ATOM 537 C CA . ASN A 1 71 ? 12.824 3.436 -5.864 1.00 65.94 71 ASN A CA 1
ATOM 538 C C . ASN A 1 71 ? 11.317 3.120 -6.049 1.00 65.94 71 ASN A C 1
ATOM 540 O O . ASN A 1 71 ? 10.493 4.029 -6.043 1.00 65.94 71 ASN A O 1
ATOM 544 N N . LEU A 1 72 ? 10.944 1.850 -6.264 1.00 71.50 72 LEU A N 1
ATOM 545 C CA . LEU A 1 72 ? 9.552 1.411 -6.371 1.00 71.50 72 LEU A CA 1
ATOM 546 C C . LEU A 1 72 ? 9.116 0.788 -5.049 1.00 71.50 72 LEU A C 1
ATOM 548 O O . LEU A 1 72 ? 9.616 -0.260 -4.646 1.00 71.50 72 LEU A O 1
ATOM 552 N N . ALA A 1 73 ? 8.142 1.418 -4.406 1.00 73.19 73 ALA A N 1
ATOM 553 C CA . ALA A 1 73 ? 7.457 0.880 -3.246 1.00 73.19 73 ALA A CA 1
ATOM 554 C C . ALA A 1 73 ? 5.959 1.160 -3.373 1.00 73.19 73 ALA A C 1
ATOM 556 O O . ALA A 1 73 ? 5.548 2.159 -3.958 1.00 73.19 73 ALA A O 1
ATOM 557 N N . TYR A 1 74 ? 5.144 0.280 -2.802 1.00 74.06 74 TYR A N 1
ATOM 558 C CA . TYR A 1 74 ? 3.738 0.561 -2.536 1.00 74.06 74 TYR A CA 1
ATOM 559 C C . TYR A 1 74 ? 3.475 0.303 -1.058 1.00 74.06 74 TYR A C 1
ATOM 561 O O . TYR A 1 74 ? 4.081 -0.581 -0.451 1.00 74.06 74 TYR A O 1
ATOM 569 N N . GLN A 1 75 ? 2.563 1.075 -0.479 1.00 81.19 75 GLN A N 1
ATOM 570 C CA . GLN A 1 75 ? 2.152 0.913 0.904 1.00 81.19 75 GLN A CA 1
ATOM 571 C C . GLN A 1 75 ? 0.634 0.991 0.988 1.00 81.19 75 GLN A C 1
ATOM 573 O O . GLN A 1 75 ? 0.016 1.909 0.457 1.00 81.19 75 GLN A O 1
ATOM 578 N N . ILE A 1 76 ? 0.035 0.041 1.702 1.00 77.31 76 ILE A N 1
ATOM 579 C CA . ILE A 1 76 ? -1.378 0.090 2.066 1.00 77.31 76 ILE A CA 1
ATOM 580 C C . ILE A 1 76 ? -1.441 0.539 3.519 1.00 77.31 76 ILE A C 1
ATOM 582 O O . ILE A 1 76 ? -0.965 -0.159 4.414 1.00 77.31 76 ILE A O 1
ATOM 586 N N . LYS A 1 77 ? -2.017 1.716 3.760 1.00 77.56 77 LYS A N 1
ATOM 587 C CA . LYS A 1 77 ? -2.254 2.213 5.113 1.00 77.56 77 LYS A CA 1
ATOM 588 C C . LYS A 1 77 ? -3.738 2.112 5.427 1.00 77.56 77 LYS A C 1
ATOM 590 O O . LYS A 1 77 ? -4.544 2.848 4.868 1.00 77.56 77 LYS A O 1
ATOM 595 N N . VAL A 1 78 ? -4.081 1.205 6.336 1.00 76.31 78 VAL A N 1
ATOM 596 C CA . VAL A 1 78 ? -5.426 1.108 6.905 1.00 76.31 78 VAL A CA 1
ATOM 597 C C . VAL A 1 78 ? -5.391 1.774 8.268 1.00 76.31 78 VAL A C 1
ATOM 599 O O . VAL A 1 78 ? -4.613 1.392 9.138 1.00 76.31 78 VAL A O 1
ATOM 602 N N . GLY A 1 79 ? -6.211 2.800 8.443 1.00 65.69 79 GLY A N 1
ATOM 603 C CA . GLY A 1 79 ? -6.393 3.448 9.728 1.00 65.69 79 GLY A CA 1
ATOM 604 C C . GLY A 1 79 ? -7.863 3.743 9.926 1.00 65.69 79 GLY A C 1
ATOM 605 O O . GLY A 1 79 ? -8.510 4.301 9.042 1.00 65.69 79 GLY A O 1
ATOM 606 N N . ASN A 1 80 ? -8.382 3.414 11.101 1.00 62.47 80 ASN A N 1
ATOM 607 C CA . ASN A 1 80 ? -9.583 4.074 11.577 1.00 62.47 80 ASN A CA 1
ATOM 608 C C . ASN A 1 80 ? -9.123 5.480 11.932 1.00 62.47 80 ASN A C 1
ATOM 610 O O . ASN A 1 80 ? -8.315 5.602 12.840 1.00 62.47 80 ASN A O 1
ATOM 614 N N . SER A 1 81 ? -9.553 6.523 11.219 1.00 54.00 81 SER A N 1
ATOM 615 C CA . SER A 1 81 ? -9.400 7.886 11.734 1.00 54.00 81 SER A CA 1
ATOM 616 C C . SER A 1 81 ? -10.396 8.040 12.874 1.00 54.00 81 SER A C 1
ATOM 618 O O . SER A 1 81 ? -11.587 8.217 12.596 1.00 54.00 81 SER A O 1
ATOM 620 N N . PRO A 1 82 ? -9.987 7.989 14.153 1.00 50.34 82 PRO A N 1
ATOM 621 C CA . PRO A 1 82 ? -10.895 8.360 15.206 1.00 50.34 82 PRO A CA 1
ATOM 622 C C . PRO A 1 82 ? -10.893 9.882 15.118 1.00 50.34 82 PRO A C 1
ATOM 624 O O . PRO A 1 82 ? -9.897 10.529 15.430 1.00 50.34 82 PRO A O 1
ATOM 627 N N . LYS A 1 83 ? -12.005 10.494 14.712 1.00 52.94 83 LYS A N 1
ATOM 628 C CA . LYS A 1 83 ? -12.190 11.941 14.921 1.00 52.94 83 LYS A CA 1
ATOM 629 C C . LYS A 1 83 ? -12.112 12.332 16.418 1.00 52.94 83 LYS A C 1
ATOM 631 O O . LYS A 1 83 ? -12.305 13.493 16.744 1.00 52.94 83 LYS A O 1
ATOM 636 N N . THR A 1 84 ? -11.868 11.375 17.318 1.00 52.53 84 THR A N 1
ATOM 637 C CA . THR A 1 84 ? -12.080 11.459 18.763 1.00 52.53 84 THR A CA 1
ATOM 638 C C . THR A 1 84 ? -10.888 11.043 19.630 1.00 52.53 84 THR A C 1
ATOM 640 O O . THR A 1 84 ? -10.924 11.315 20.827 1.00 52.53 84 THR A O 1
ATOM 643 N N . THR A 1 85 ? -9.821 10.425 19.107 1.00 49.50 85 THR A N 1
ATOM 644 C CA . THR A 1 85 ? -8.626 10.173 19.935 1.00 49.50 85 THR A CA 1
ATOM 645 C C . THR A 1 85 ? -7.706 11.374 19.831 1.00 49.50 85 THR A C 1
ATOM 647 O O . THR A 1 85 ? -6.886 11.464 18.918 1.00 49.50 85 THR A O 1
ATOM 650 N N . SER A 1 86 ? -7.884 12.303 20.767 1.00 48.38 86 SER A N 1
ATOM 651 C CA . SER A 1 86 ? -6.941 13.381 21.044 1.00 48.38 86 SER A CA 1
ATOM 652 C C . SER A 1 86 ? -5.590 12.761 21.395 1.00 48.38 86 SER A C 1
ATOM 654 O O . SER A 1 86 ? -5.342 12.403 22.545 1.00 48.38 86 SER A O 1
ATOM 656 N N . VAL A 1 87 ? -4.730 12.577 20.394 1.00 65.81 87 VAL A N 1
ATOM 657 C CA . VAL A 1 87 ? -3.320 12.270 20.628 1.00 65.81 87 VAL A CA 1
ATOM 658 C C . VAL A 1 87 ? -2.748 13.491 21.346 1.00 65.81 87 VAL A C 1
ATOM 660 O O . VAL A 1 87 ? -2.877 14.590 20.803 1.00 65.81 87 VAL A O 1
ATOM 663 N N . PRO A 1 88 ? -2.181 13.349 22.560 1.00 59.44 88 PRO A N 1
ATOM 664 C CA . PRO A 1 88 ? -1.577 14.476 23.251 1.00 59.44 88 PRO A CA 1
ATOM 665 C C . PRO A 1 88 ? -0.548 15.116 22.327 1.00 59.44 88 PRO A C 1
ATOM 667 O O . PRO A 1 88 ? 0.341 14.429 21.817 1.00 59.44 88 PRO A O 1
ATOM 670 N N . GLU A 1 89 ? -0.694 16.414 22.074 1.00 72.81 89 GLU A N 1
ATOM 671 C CA . GLU A 1 89 ? 0.249 17.126 21.225 1.00 72.81 89 GLU A CA 1
ATOM 672 C C . GLU A 1 89 ? 1.666 16.986 21.810 1.00 72.81 89 GLU A C 1
ATOM 674 O O . GLU A 1 89 ? 1.818 16.861 23.032 1.00 72.81 89 GLU A O 1
ATOM 679 N N . PRO A 1 90 ? 2.729 17.028 20.987 1.00 65.62 90 PRO A N 1
ATOM 680 C CA . PRO A 1 90 ? 4.107 16.937 21.477 1.00 65.62 90 PRO A CA 1
ATOM 681 C C . PRO A 1 90 ? 4.411 17.927 22.617 1.00 65.62 90 PRO A C 1
ATOM 683 O O . PRO A 1 90 ? 5.151 17.614 23.549 1.00 65.62 90 PRO A O 1
ATOM 686 N N . SER A 1 91 ? 3.767 19.096 22.582 1.00 67.69 91 SER A N 1
ATOM 687 C CA . SER A 1 91 ? 3.779 20.120 23.630 1.00 67.69 91 SER A CA 1
ATOM 688 C C . SER A 1 91 ? 3.207 19.624 24.966 1.00 67.69 91 SER A C 1
ATOM 690 O O . SER A 1 91 ? 3.760 19.913 26.027 1.00 67.69 91 SER A O 1
ATOM 692 N N . THR A 1 92 ? 2.138 18.827 24.931 1.00 71.62 92 THR A N 1
ATOM 693 C CA . THR A 1 92 ? 1.484 18.253 26.115 1.00 71.62 92 THR A CA 1
ATOM 694 C C . THR A 1 92 ? 2.376 17.205 26.776 1.00 71.62 92 THR A C 1
ATOM 696 O O . THR A 1 92 ? 2.515 17.198 27.998 1.00 71.62 92 THR A O 1
ATOM 699 N N . LEU A 1 93 ? 3.054 16.366 25.985 1.00 74.12 93 LEU A N 1
ATOM 700 C CA . LEU A 1 93 ? 4.037 15.412 26.512 1.00 74.12 93 LEU A CA 1
ATOM 701 C C . LEU A 1 93 ? 5.222 16.126 27.180 1.00 74.12 93 LEU A C 1
ATOM 703 O O . LEU A 1 93 ? 5.646 15.733 28.268 1.00 74.12 93 LEU A O 1
ATOM 707 N N . ALA A 1 94 ? 5.717 17.208 26.573 1.00 73.56 94 ALA A N 1
ATOM 708 C CA . ALA A 1 94 ? 6.786 18.022 27.148 1.00 73.56 94 ALA A CA 1
ATOM 709 C C . ALA A 1 94 ? 6.364 18.695 28.467 1.00 73.56 94 ALA A C 1
ATOM 711 O O . ALA A 1 94 ? 7.127 18.692 29.434 1.00 73.56 94 ALA A O 1
ATOM 712 N N . ALA A 1 95 ? 5.136 19.219 28.539 1.00 76.62 95 ALA A N 1
ATOM 713 C CA . ALA A 1 95 ? 4.595 19.827 29.753 1.00 76.62 95 ALA A CA 1
ATOM 714 C C . ALA A 1 95 ? 4.460 18.812 30.900 1.00 76.62 95 ALA A C 1
ATOM 716 O O . ALA A 1 95 ? 4.842 19.107 32.034 1.00 76.62 95 ALA A O 1
ATOM 717 N N . ILE A 1 96 ? 3.986 17.596 30.604 1.00 75.81 96 ILE A N 1
ATOM 718 C CA . ILE A 1 96 ? 3.901 16.506 31.586 1.00 75.81 96 ILE A CA 1
ATOM 719 C C . ILE A 1 96 ? 5.300 16.134 32.091 1.00 75.81 96 ILE A C 1
ATOM 721 O O . ILE A 1 96 ? 5.507 16.028 33.302 1.00 75.81 96 ILE A O 1
ATOM 725 N N . ALA A 1 97 ? 6.281 15.994 31.195 1.00 76.94 97 ALA A N 1
ATOM 726 C CA . ALA A 1 97 ? 7.659 15.701 31.581 1.00 76.94 97 ALA A CA 1
ATOM 727 C C . ALA A 1 97 ? 8.228 16.792 32.507 1.00 76.94 97 ALA A C 1
ATOM 729 O O . ALA A 1 97 ? 8.720 16.482 33.594 1.00 76.94 97 ALA A O 1
ATOM 730 N N . LEU A 1 98 ? 8.089 18.068 32.133 1.00 78.50 98 LEU A N 1
ATOM 731 C CA . LEU A 1 98 ? 8.551 19.210 32.931 1.00 78.50 98 LEU A CA 1
ATOM 732 C C . LEU A 1 98 ? 7.901 19.259 34.319 1.00 78.50 98 LEU A C 1
ATOM 734 O O . LEU A 1 98 ? 8.607 19.424 35.315 1.00 78.50 98 LEU A O 1
ATOM 738 N N . ALA A 1 99 ? 6.583 19.065 34.407 1.00 76.62 99 ALA A N 1
ATOM 739 C CA . ALA A 1 99 ? 5.869 19.035 35.683 1.00 76.62 99 ALA A CA 1
ATOM 740 C C . ALA A 1 99 ? 6.352 17.885 36.583 1.00 76.62 99 ALA A C 1
ATOM 742 O O . ALA A 1 99 ? 6.528 18.064 37.791 1.00 76.62 99 ALA A O 1
ATOM 743 N N . THR A 1 100 ? 6.636 16.723 35.990 1.00 76.25 100 THR A N 1
ATOM 744 C CA . THR A 1 100 ? 7.156 15.555 36.713 1.00 76.25 100 THR A CA 1
ATOM 745 C C . THR A 1 100 ? 8.545 15.841 37.293 1.00 76.25 100 THR A C 1
ATOM 747 O O . THR A 1 100 ? 8.782 15.606 38.480 1.00 76.25 100 THR A O 1
ATOM 750 N N . PHE A 1 101 ? 9.454 16.423 36.502 1.00 76.00 101 PHE A N 1
ATOM 751 C CA . PHE A 1 101 ? 10.793 16.789 36.976 1.00 76.00 101 PHE A CA 1
ATOM 752 C C . PHE A 1 101 ? 10.763 17.897 38.036 1.00 76.00 101 PHE A C 1
ATOM 754 O O . PHE A 1 101 ? 11.469 17.801 39.043 1.00 76.00 101 PHE A O 1
ATOM 761 N N . ALA A 1 102 ? 9.911 18.910 37.861 1.00 74.50 102 ALA A N 1
ATOM 762 C CA . ALA A 1 102 ? 9.736 19.976 38.842 1.00 74.50 102 ALA A CA 1
ATOM 763 C C . ALA A 1 102 ? 9.211 19.433 40.184 1.00 74.50 102 ALA A C 1
ATOM 765 O O . ALA A 1 102 ? 9.742 19.785 41.238 1.00 74.50 102 ALA A O 1
ATOM 766 N N . GLY A 1 103 ? 8.237 18.516 40.158 1.00 68.12 103 GLY A N 1
ATOM 767 C CA . GLY A 1 103 ? 7.694 17.876 41.360 1.00 68.12 103 GLY A CA 1
ATOM 768 C C . GLY A 1 103 ? 8.715 17.011 42.111 1.00 68.12 103 GLY A C 1
ATOM 769 O O . GLY A 1 103 ? 8.785 17.058 43.342 1.00 68.12 103 GLY A O 1
ATOM 770 N N . VAL A 1 104 ? 9.560 16.266 41.389 1.00 72.50 104 VAL A N 1
ATOM 771 C CA . VAL A 1 104 ? 10.650 15.470 41.988 1.00 72.50 104 VAL A CA 1
ATOM 772 C C . VAL A 1 104 ? 11.726 16.375 42.604 1.00 72.50 104 VAL A C 1
ATOM 774 O O . VAL A 1 104 ? 12.199 16.101 43.710 1.00 72.50 104 VAL A O 1
ATOM 777 N N . GLY A 1 105 ? 12.077 17.480 41.939 1.00 62.50 105 GLY A N 1
ATOM 778 C CA . GLY A 1 105 ? 13.026 18.468 42.459 1.00 62.50 105 GLY A CA 1
ATOM 779 C C . GLY A 1 105 ? 12.524 19.177 43.722 1.00 62.50 105 GLY A C 1
ATOM 780 O O . GLY A 1 105 ? 13.280 19.344 44.681 1.00 62.50 105 GLY A O 1
ATOM 781 N N . TYR A 1 106 ? 11.235 19.524 43.768 1.00 60.78 106 TYR A N 1
ATOM 782 C CA . TYR A 1 106 ? 10.623 20.181 44.927 1.00 60.78 106 TYR A CA 1
ATOM 783 C C . TYR A 1 106 ? 10.551 19.258 46.153 1.00 60.78 106 TYR A C 1
ATOM 785 O O . TYR A 1 106 ? 10.803 19.696 47.276 1.00 60.78 106 TYR A O 1
ATOM 793 N N . LYS A 1 107 ? 10.286 17.956 45.951 1.00 54.47 107 LYS A N 1
ATOM 794 C CA . LYS A 1 107 ? 10.313 16.958 47.036 1.00 54.47 107 LYS A CA 1
ATOM 795 C C . LYS A 1 107 ? 11.705 16.792 47.650 1.00 54.47 107 LYS A C 1
ATOM 797 O O . LYS A 1 107 ? 11.806 16.679 48.866 1.00 54.47 107 LYS A O 1
ATOM 802 N N . ARG A 1 108 ? 12.773 16.822 46.843 1.00 57.75 108 ARG A N 1
ATOM 803 C CA . ARG A 1 108 ? 14.154 16.700 47.351 1.00 57.75 108 ARG A CA 1
ATOM 804 C C . ARG A 1 108 ? 14.606 17.907 48.176 1.00 57.75 108 ARG A C 1
ATOM 806 O O . ARG A 1 108 ? 15.383 17.725 49.100 1.00 57.75 108 ARG A O 1
ATOM 813 N N . ARG A 1 109 ? 14.097 19.112 47.893 1.00 56.34 109 ARG A N 1
ATOM 814 C CA . ARG A 1 109 ? 14.398 20.320 48.687 1.00 56.34 109 ARG A CA 1
ATOM 815 C C . ARG A 1 109 ? 13.675 20.393 50.033 1.00 56.34 109 ARG A C 1
ATOM 817 O O . ARG A 1 109 ? 14.130 21.129 50.892 1.00 56.34 109 ARG A O 1
ATOM 824 N N . LYS A 1 110 ? 12.562 19.674 50.218 1.00 50.66 110 LYS A N 1
ATOM 825 C CA . LYS A 1 110 ? 11.795 19.678 51.480 1.00 50.66 110 LYS A CA 1
ATOM 826 C C . LYS A 1 110 ? 12.280 18.624 52.491 1.00 50.66 110 LYS A C 1
ATOM 828 O O . LYS A 1 110 ? 11.879 18.672 53.647 1.00 50.66 110 LYS A O 1
ATOM 833 N N . SER A 1 111 ? 13.109 17.672 52.061 1.00 47.94 111 SER A N 1
ATOM 834 C CA . SER A 1 111 ? 13.720 16.644 52.922 1.00 47.94 111 SER A CA 1
ATOM 835 C C . SER A 1 111 ? 15.207 16.900 53.219 1.00 47.94 111 SER A C 1
ATOM 837 O O . SER A 1 111 ? 15.891 15.970 53.638 1.00 47.94 111 SER A O 1
ATOM 839 N N . ALA A 1 112 ? 15.693 18.125 52.994 1.00 44.81 112 ALA A N 1
ATOM 840 C CA . ALA A 1 112 ? 17.003 18.605 53.436 1.00 44.81 112 ALA A CA 1
ATOM 841 C C . ALA A 1 112 ? 16.819 19.669 54.522 1.00 44.81 112 ALA A C 1
ATOM 843 O O . ALA A 1 112 ? 15.832 20.435 54.405 1.00 44.81 112 ALA A O 1
#

pLDDT: mean 73.25, std 12.68, range [44.81, 91.56]

Sequence (112 aa):
MLRIKNAVKLTDLLFYESANSQGKAIANLSSFGTATSSDTDYIQLSKISAGFKLTGKVAMSWEDERLSQSNLAYQIKVGNSPKTTSVPEPSTLAAIALATFAGVGYKRRKSA

Secondary structure (DSSP, 8-state):
----EEEEEEEEEEEEETTEEEEEEPPPEEEEEETTB------------S-EEEEEEEEEEESSS--TT-------------TT--PPPHHHHHHHHHHHHHHHHHHHHH--